Protein AF-A0AAW0M8I2-F1 (afdb_monomer)

Foldseek 3Di:
DDDDDDDDPPDPADDDDPPVCVVVVVVQLVPFPAAFDDDDPVDPDPTDGDDPPPHPDGDGDWDWDQDVVRDTHTDDDNDDDDDPPD

Radius of gyration: 14.62 Å; Cα contacts (8 Å, |Δi|>4): 46; chains: 1; bounding box: 32×25×43 Å

Mean predicted aligned error: 4.0 Å

Organism: Quercus suber (NCBI:txid58331)

Structure (mmCIF, N/CA/C/O backbone):
data_AF-A0AAW0M8I2-F1
#
_entry.id   AF-A0AAW0M8I2-F1
#
loop_
_atom_site.group_PDB
_atom_site.id
_atom_site.type_symbol
_atom_site.label_atom_id
_atom_site.label_alt_id
_atom_site.label_comp_id
_atom_site.label_asym_id
_atom_site.label_entity_id
_atom_site.label_seq_id
_atom_site.pdbx_PDB_ins_code
_atom_site.Cartn_x
_atom_site.Cartn_y
_atom_site.Cartn_z
_atom_site.occupancy
_atom_site.B_iso_or_equiv
_atom_site.auth_seq_id
_atom_site.auth_comp_id
_atom_site.auth_asym_id
_atom_site.auth_atom_id
_atom_site.pdbx_PDB_model_num
ATOM 1 N N . MET A 1 1 ? -3.227 2.572 17.242 1.00 85.69 1 MET A N 1
ATOM 2 C CA . MET A 1 1 ? -4.167 3.474 16.543 1.00 85.69 1 MET A CA 1
ATOM 3 C C . MET A 1 1 ? -5.471 2.722 16.390 1.00 85.69 1 MET A C 1
ATOM 5 O O . MET A 1 1 ? -5.416 1.574 15.975 1.00 85.69 1 MET A O 1
ATOM 9 N N . GLU A 1 2 ? -6.598 3.332 16.741 1.00 92.00 2 GLU A N 1
ATOM 10 C CA . GLU A 1 2 ? -7.928 2.733 16.585 1.00 92.00 2 GLU A CA 1
ATOM 11 C C . GLU A 1 2 ? -8.721 3.534 15.553 1.00 92.00 2 GLU A C 1
ATOM 13 O O . GLU A 1 2 ? -8.670 4.764 15.548 1.00 92.00 2 GLU A O 1
ATOM 18 N N . PHE A 1 3 ? -9.421 2.842 14.656 1.00 94.00 3 PHE A N 1
ATOM 19 C CA . PHE A 1 3 ? -10.266 3.453 13.634 1.00 94.00 3 PHE A CA 1
ATOM 20 C C . PHE A 1 3 ? -11.426 2.519 13.279 1.00 94.00 3 PHE A C 1
ATOM 22 O O . PHE A 1 3 ? -11.378 1.319 13.539 1.00 94.00 3 PHE A O 1
ATOM 29 N N . SER A 1 4 ? -12.485 3.081 12.699 1.00 95.00 4 SER A N 1
ATOM 30 C CA . SER A 1 4 ? -13.601 2.301 12.155 1.00 95.00 4 SER A CA 1
ATOM 31 C C . SER A 1 4 ? -13.366 2.007 10.676 1.00 95.00 4 SER A C 1
ATOM 33 O O . SER A 1 4 ? -12.877 2.871 9.948 1.00 95.00 4 SER A O 1
ATOM 35 N N . ALA A 1 5 ? -13.745 0.809 10.236 1.00 93.88 5 ALA A N 1
ATOM 36 C CA . ALA A 1 5 ? -13.664 0.380 8.844 1.00 93.88 5 ALA A CA 1
ATOM 37 C C . ALA A 1 5 ? -15.053 -0.012 8.324 1.00 93.88 5 ALA A C 1
ATOM 39 O O . ALA A 1 5 ? -15.896 -0.487 9.086 1.00 93.88 5 ALA A O 1
ATOM 40 N N . ILE A 1 6 ? -15.277 0.192 7.026 1.00 94.81 6 ILE A N 1
ATOM 41 C CA . ILE A 1 6 ? -16.482 -0.233 6.307 1.00 94.81 6 ILE A CA 1
ATOM 42 C C . ILE A 1 6 ? -16.041 -1.265 5.269 1.00 94.81 6 ILE A C 1
ATOM 44 O O . ILE A 1 6 ? -15.067 -1.035 4.556 1.00 94.81 6 ILE A O 1
ATOM 48 N N . PHE A 1 7 ? -16.755 -2.388 5.194 1.00 92.06 7 PHE A N 1
ATOM 49 C CA . PHE A 1 7 ? -16.584 -3.371 4.127 1.00 92.06 7 PHE A CA 1
ATOM 50 C C . PHE A 1 7 ? -17.552 -3.027 3.001 1.00 92.06 7 PHE A C 1
ATOM 52 O O . PHE A 1 7 ? -18.764 -3.020 3.209 1.00 92.06 7 PHE A O 1
ATOM 59 N N . ASP A 1 8 ? -17.006 -2.707 1.833 1.00 93.06 8 ASP A N 1
ATOM 60 C CA . ASP A 1 8 ? -17.757 -2.163 0.708 1.00 93.06 8 ASP A CA 1
ATOM 61 C C . ASP A 1 8 ? -17.326 -2.851 -0.591 1.00 93.06 8 ASP A C 1
ATOM 63 O O . ASP A 1 8 ? -16.145 -2.868 -0.931 1.00 93.06 8 ASP A O 1
ATOM 67 N N . SER A 1 9 ? -18.284 -3.433 -1.314 1.00 94.06 9 SER A N 1
ATOM 68 C CA . SER A 1 9 ? -18.057 -4.073 -2.614 1.00 94.06 9 SER A CA 1
ATOM 69 C C . SER A 1 9 ? -18.208 -3.112 -3.797 1.00 94.06 9 SER A C 1
ATOM 71 O O . SER A 1 9 ? -18.019 -3.524 -4.939 1.00 94.06 9 SER A O 1
ATOM 73 N N . SER A 1 10 ? -18.603 -1.857 -3.560 1.00 94.00 10 SER A N 1
ATOM 74 C CA . SER A 1 10 ? -18.814 -0.847 -4.605 1.00 94.00 10 SER A CA 1
ATOM 75 C C . SER A 1 10 ? -17.525 -0.147 -5.056 1.00 94.00 10 SER A C 1
ATOM 77 O O . SER A 1 10 ? -17.543 0.618 -6.020 1.00 94.00 10 SER A O 1
ATOM 79 N N . THR A 1 11 ? -16.394 -0.433 -4.405 1.00 89.88 11 THR A N 1
ATOM 80 C CA . THR A 1 11 ? -15.081 0.136 -4.729 1.00 89.88 11 THR A CA 1
ATOM 81 C C . THR A 1 11 ? -14.041 -0.960 -4.924 1.00 89.88 11 THR A C 1
ATOM 83 O O . THR A 1 11 ? -13.980 -1.890 -4.125 1.00 89.88 11 THR A O 1
ATOM 86 N N . SER A 1 12 ? -13.171 -0.821 -5.926 1.00 90.56 12 SER A N 1
ATOM 87 C CA . SER A 1 12 ? -12.089 -1.787 -6.176 1.00 90.56 12 SER A CA 1
ATOM 88 C C . SER A 1 12 ? -10.874 -1.611 -5.259 1.00 90.56 12 SER A C 1
ATOM 90 O O . SER A 1 12 ? -10.065 -2.523 -5.148 1.00 90.56 12 SER A O 1
ATOM 92 N N . PHE A 1 13 ? -10.726 -0.448 -4.611 1.00 92.25 13 PHE A N 1
ATOM 93 C CA . PHE A 1 13 ? -9.557 -0.113 -3.792 1.00 92.25 13 PHE A CA 1
ATOM 94 C C . PHE A 1 13 ? -9.958 0.379 -2.406 1.00 92.25 13 PHE A C 1
ATOM 96 O O . PHE A 1 13 ? -10.904 1.155 -2.259 1.00 92.25 13 PHE A O 1
ATOM 103 N N . THR A 1 14 ? -9.164 0.008 -1.403 1.00 93.38 14 THR A N 1
ATOM 104 C CA . THR A 1 14 ? -9.329 0.487 -0.030 1.00 93.38 14 THR A CA 1
ATOM 105 C C . THR A 1 14 ? -9.055 1.984 0.059 1.00 93.38 14 THR A C 1
ATOM 107 O O . THR A 1 14 ? -7.947 2.447 -0.206 1.00 93.38 14 THR A O 1
ATOM 110 N N . GLN A 1 15 ? -10.054 2.742 0.502 1.00 93.31 15 GLN A N 1
ATOM 111 C CA . GLN A 1 15 ? -9.919 4.165 0.799 1.00 93.31 15 GLN A CA 1
ATOM 112 C C . GLN A 1 15 ? -9.572 4.352 2.277 1.00 93.31 15 GLN A C 1
ATOM 114 O O . GLN A 1 15 ? -10.295 3.885 3.158 1.00 93.31 15 GLN A O 1
ATOM 119 N N . LEU A 1 16 ? -8.481 5.062 2.559 1.00 94.69 16 LEU A N 1
ATOM 120 C CA . LEU A 1 16 ? -8.085 5.424 3.919 1.00 94.69 16 LEU A CA 1
ATOM 121 C C . LEU A 1 16 ? -8.095 6.944 4.051 1.00 94.69 16 LEU A C 1
ATOM 123 O O . LEU A 1 16 ? -7.649 7.657 3.156 1.00 94.69 16 LEU A O 1
ATOM 127 N N . ARG A 1 17 ? -8.590 7.441 5.184 1.00 95.44 17 ARG A N 1
ATOM 128 C CA . ARG A 1 17 ? -8.520 8.866 5.529 1.00 95.44 17 ARG A CA 1
ATOM 129 C C . ARG A 1 17 ? -7.338 9.127 6.444 1.00 95.44 17 ARG A C 1
ATOM 131 O O . ARG A 1 17 ? -6.911 8.238 7.183 1.00 95.44 17 ARG A O 1
ATOM 138 N N . ASP A 1 18 ? -6.843 10.356 6.445 1.00 96.50 18 ASP A N 1
ATOM 139 C CA . ASP A 1 18 ? -5.879 10.770 7.455 1.00 96.50 18 ASP A CA 1
ATOM 140 C C . ASP A 1 18 ? -6.505 10.772 8.860 1.00 96.50 18 ASP A C 1
ATOM 142 O O . ASP A 1 18 ? -7.694 11.070 9.010 1.00 96.50 18 ASP A O 1
ATOM 146 N N . PRO A 1 19 ? -5.730 10.406 9.900 1.00 96.19 19 PRO A N 1
ATOM 147 C CA . PRO A 1 19 ? -4.285 10.119 9.876 1.00 96.19 19 PRO A CA 1
ATOM 148 C C . PRO A 1 19 ? -3.916 8.669 9.497 1.00 96.19 19 PRO A C 1
ATOM 150 O O . PRO A 1 19 ? -2.732 8.345 9.390 1.00 96.19 19 PRO A O 1
ATOM 153 N N . VAL A 1 20 ? -4.906 7.787 9.307 1.00 96.56 20 VAL A N 1
ATOM 154 C CA . VAL A 1 20 ? -4.695 6.350 9.054 1.00 96.56 20 VAL A CA 1
ATOM 155 C C . VAL A 1 20 ? -3.948 6.121 7.745 1.00 96.56 20 VAL A C 1
ATOM 157 O O . VAL A 1 20 ? -3.009 5.326 7.720 1.00 96.56 20 VAL A O 1
ATOM 160 N N . TYR A 1 21 ? -4.328 6.846 6.688 1.00 96.31 21 TYR A N 1
ATOM 161 C CA . TYR A 1 21 ? -3.659 6.782 5.390 1.00 96.31 21 TYR A CA 1
ATOM 162 C C . TYR A 1 21 ? -2.163 7.062 5.528 1.00 96.31 21 TYR A C 1
ATOM 164 O O . TYR A 1 21 ? -1.361 6.178 5.238 1.00 96.31 21 TYR A O 1
ATOM 172 N N . THR A 1 22 ? -1.799 8.239 6.051 1.00 96.69 22 THR A N 1
ATOM 173 C CA . THR A 1 22 ? -0.398 8.637 6.248 1.00 96.69 22 THR A CA 1
ATOM 174 C C . THR A 1 22 ? 0.391 7.628 7.085 1.00 96.69 22 THR A C 1
ATOM 176 O O . THR A 1 22 ? 1.552 7.349 6.785 1.00 96.69 22 THR A O 1
ATOM 179 N N . PHE A 1 23 ? -0.203 7.085 8.151 1.00 95.75 23 PHE A N 1
ATOM 180 C CA . PHE A 1 23 ? 0.476 6.118 9.013 1.00 95.75 23 PHE A CA 1
ATOM 181 C C . PHE A 1 23 ? 0.753 4.794 8.289 1.00 95.75 23 PHE A C 1
ATOM 183 O O . PHE A 1 23 ? 1.896 4.332 8.264 1.00 95.75 23 PHE A O 1
ATOM 190 N N . ILE A 1 24 ? -0.278 4.197 7.682 1.00 95.31 24 ILE A N 1
ATOM 191 C CA . ILE A 1 24 ? -0.169 2.896 7.011 1.00 95.31 24 ILE A CA 1
ATOM 192 C C . ILE A 1 24 ? 0.730 3.005 5.779 1.00 95.31 24 ILE A C 1
ATOM 194 O O . ILE A 1 24 ? 1.632 2.184 5.612 1.00 95.31 24 ILE A O 1
ATOM 198 N N . SER A 1 25 ? 0.538 4.031 4.946 1.00 95.62 25 SER A N 1
ATOM 199 C CA . SER A 1 25 ? 1.291 4.189 3.700 1.00 95.62 25 SER A CA 1
ATOM 200 C C . SER A 1 25 ? 2.785 4.398 3.950 1.00 95.62 25 SER A C 1
ATOM 202 O O . SER A 1 25 ? 3.602 3.760 3.289 1.00 95.62 25 SER A O 1
ATOM 204 N N . LYS A 1 26 ? 3.166 5.193 4.962 1.00 96.25 26 LYS A N 1
ATOM 205 C CA . LYS A 1 26 ? 4.577 5.388 5.339 1.00 96.25 26 LYS A CA 1
ATOM 206 C C . LYS A 1 26 ? 5.239 4.104 5.829 1.00 96.25 26 LYS A C 1
ATOM 208 O O . LYS A 1 26 ? 6.361 3.815 5.414 1.00 96.25 26 LYS A O 1
ATOM 213 N N . ILE A 1 27 ? 4.564 3.338 6.690 1.00 94.94 27 ILE A N 1
ATOM 214 C CA . ILE A 1 27 ? 5.099 2.067 7.205 1.00 94.94 27 ILE A CA 1
ATOM 215 C C . ILE A 1 27 ? 5.229 1.048 6.077 1.00 94.94 27 ILE A C 1
ATOM 217 O O . ILE A 1 27 ? 6.275 0.409 5.961 1.00 94.94 27 ILE A O 1
ATOM 221 N N . PHE A 1 28 ? 4.208 0.921 5.229 1.00 95.94 28 PHE A N 1
ATOM 222 C CA . PHE A 1 28 ? 4.247 0.009 4.092 1.00 95.94 28 PHE A CA 1
ATOM 223 C C . PHE A 1 28 ? 5.384 0.378 3.135 1.00 95.94 28 PHE A C 1
ATOM 225 O O . PHE A 1 28 ? 6.257 -0.444 2.878 1.00 95.94 28 PHE A O 1
ATOM 232 N N . ASN A 1 29 ? 5.450 1.643 2.707 1.00 96.25 29 ASN A N 1
ATOM 233 C CA . ASN A 1 29 ? 6.506 2.154 1.831 1.00 96.25 29 ASN A CA 1
ATOM 234 C C . ASN A 1 29 ? 7.913 1.939 2.410 1.00 96.25 29 ASN A C 1
ATOM 236 O O . ASN A 1 29 ? 8.838 1.665 1.655 1.00 96.25 29 ASN A O 1
ATOM 240 N N . SER A 1 30 ? 8.091 2.035 3.733 1.00 96.19 30 SER A N 1
ATOM 241 C CA . SER A 1 30 ? 9.398 1.806 4.372 1.00 96.19 30 SER A CA 1
ATOM 242 C C . SER A 1 30 ? 9.910 0.364 4.262 1.00 96.19 30 SER A C 1
ATOM 244 O O . SER A 1 30 ? 11.100 0.131 4.454 1.00 96.19 30 SER A O 1
ATOM 246 N N . GLN A 1 31 ? 9.027 -0.590 3.955 1.00 96.12 31 GLN A N 1
ATOM 247 C CA . GLN A 1 31 ? 9.357 -2.009 3.804 1.00 96.12 31 GLN A CA 1
ATOM 248 C C . GLN A 1 31 ? 9.489 -2.441 2.337 1.00 96.12 31 GLN A C 1
ATOM 250 O O . GLN A 1 31 ? 9.945 -3.551 2.073 1.00 96.12 31 GLN A O 1
ATOM 255 N N . VAL A 1 32 ? 9.104 -1.589 1.383 1.00 95.62 32 VAL A N 1
ATOM 256 C CA . VAL A 1 32 ? 9.231 -1.880 -0.049 1.00 95.62 32 VAL A CA 1
ATOM 257 C C . VAL A 1 32 ? 10.676 -1.660 -0.487 1.00 95.62 32 VAL A C 1
ATOM 259 O O . VAL A 1 32 ? 11.288 -0.641 -0.165 1.00 95.62 32 VAL A O 1
ATOM 262 N N . THR A 1 33 ? 11.226 -2.614 -1.235 1.00 94.69 33 THR A N 1
ATOM 263 C CA . THR A 1 33 ? 12.626 -2.572 -1.687 1.00 94.69 33 THR A CA 1
ATOM 264 C C . THR A 1 33 ? 12.790 -1.982 -3.082 1.00 94.69 33 THR A C 1
ATOM 266 O O . THR A 1 33 ? 13.868 -1.504 -3.439 1.00 94.69 33 THR A O 1
ATOM 269 N N . GLU A 1 34 ? 11.728 -2.007 -3.881 1.00 95.44 34 GLU A N 1
ATOM 270 C CA . GLU A 1 34 ? 11.693 -1.454 -5.222 1.00 95.44 34 GLU A CA 1
ATOM 271 C C . GLU A 1 34 ? 11.870 0.064 -5.192 1.00 95.44 34 GLU A C 1
ATOM 273 O O . GLU A 1 34 ? 11.370 0.782 -4.314 1.00 95.44 34 GLU A O 1
ATOM 278 N N . LYS A 1 35 ? 12.562 0.573 -6.212 1.00 94.31 35 LYS A N 1
ATOM 279 C CA . LYS A 1 35 ? 12.814 2.002 -6.347 1.00 94.31 35 LYS A CA 1
ATOM 280 C C . LYS A 1 35 ? 11.488 2.747 -6.450 1.00 94.31 35 LYS A C 1
ATOM 282 O O . LYS A 1 35 ? 10.640 2.429 -7.279 1.00 94.31 35 LYS A O 1
ATOM 287 N N . ARG A 1 36 ? 11.345 3.792 -5.638 1.00 93.88 36 ARG A N 1
ATOM 288 C CA . ARG A 1 36 ? 10.185 4.675 -5.686 1.00 93.88 36 ARG A CA 1
ATOM 289 C C . ARG A 1 36 ? 10.065 5.335 -7.064 1.00 93.88 36 ARG A C 1
ATOM 291 O O . ARG A 1 36 ? 10.994 6.020 -7.499 1.00 93.88 36 ARG A O 1
ATOM 298 N N . HIS A 1 37 ? 8.917 5.155 -7.712 1.00 91.88 37 HIS A N 1
ATOM 299 C CA . HIS A 1 37 ? 8.581 5.847 -8.952 1.00 91.88 37 HIS A CA 1
ATOM 300 C C . HIS A 1 37 ? 8.385 7.338 -8.662 1.00 91.88 37 HIS A C 1
ATOM 302 O O . HIS A 1 37 ? 7.773 7.710 -7.654 1.00 91.88 37 HIS A O 1
ATOM 308 N N . SER A 1 38 ? 8.904 8.200 -9.537 1.00 86.69 38 SER A N 1
ATOM 309 C CA . SER A 1 38 ? 8.671 9.643 -9.451 1.00 86.69 38 SER A CA 1
ATOM 310 C C . SER A 1 38 ? 7.177 9.945 -9.534 1.00 86.69 38 SER A C 1
ATOM 312 O O . SER A 1 38 ? 6.466 9.298 -10.294 1.00 86.69 38 SER A O 1
ATOM 314 N N . SER A 1 39 ? 6.703 10.943 -8.785 1.00 81.38 39 SER A N 1
ATOM 315 C CA . SER A 1 39 ? 5.295 11.347 -8.849 1.00 81.38 39 SER A CA 1
ATOM 316 C C . SER A 1 39 ? 4.871 11.626 -10.296 1.00 81.38 39 SER A C 1
ATOM 318 O O . SER A 1 39 ? 5.539 12.380 -11.006 1.00 81.38 39 SER A O 1
ATOM 320 N N . ASN A 1 40 ? 3.775 11.001 -10.725 1.00 81.00 40 ASN A N 1
ATOM 321 C CA . ASN A 1 40 ? 3.175 11.170 -12.042 1.00 81.00 40 ASN A CA 1
ATOM 322 C C . ASN A 1 40 ? 1.699 11.527 -11.845 1.00 81.00 40 ASN A C 1
ATOM 324 O O . ASN A 1 40 ? 0.940 10.733 -11.298 1.00 81.00 40 ASN A O 1
ATOM 328 N N . SER A 1 41 ? 1.289 12.706 -12.316 1.00 79.38 41 SER A N 1
ATOM 329 C CA . SER A 1 41 ? -0.083 13.206 -12.162 1.00 79.38 41 SER A CA 1
ATOM 330 C C . SER A 1 41 ? -1.143 12.364 -12.880 1.00 79.38 41 SER A C 1
ATOM 332 O O . SER A 1 41 ? -2.327 12.523 -12.599 1.00 79.38 41 SER A O 1
ATOM 334 N N . GLN A 1 42 ? -0.743 11.473 -13.791 1.00 84.44 42 GLN A N 1
ATOM 335 C CA . GLN A 1 42 ? -1.645 10.547 -14.480 1.00 84.44 42 GLN A CA 1
ATOM 336 C C . GLN A 1 42 ? -1.950 9.285 -13.664 1.00 84.44 42 GLN A C 1
ATOM 338 O O . GLN A 1 42 ? -2.859 8.537 -14.018 1.00 84.44 42 GLN A O 1
ATOM 343 N N . ILE A 1 43 ? -1.200 9.031 -12.588 1.00 86.06 43 ILE A N 1
ATOM 344 C CA . ILE A 1 43 ? -1.360 7.846 -11.751 1.00 86.06 43 ILE A CA 1
ATOM 345 C C . ILE A 1 43 ? -2.114 8.246 -10.473 1.00 86.06 43 ILE A C 1
ATOM 347 O O . ILE A 1 43 ? -1.622 9.086 -9.720 1.00 86.06 43 ILE A O 1
ATOM 351 N N . PRO A 1 44 ? -3.277 7.639 -10.169 1.00 86.94 44 PRO A N 1
ATOM 352 C CA . PRO A 1 44 ? -4.103 8.017 -9.019 1.00 86.94 44 PRO A CA 1
ATOM 353 C C . PRO A 1 44 ? -3.596 7.447 -7.678 1.00 86.94 44 PRO A C 1
ATOM 355 O O . PRO A 1 44 ? -4.363 7.329 -6.726 1.00 86.94 44 PRO A O 1
ATOM 358 N N . PHE A 1 45 ? -2.315 7.079 -7.586 1.00 91.25 45 PHE A N 1
ATOM 359 C CA . PHE A 1 45 ? -1.702 6.491 -6.397 1.00 91.25 45 PHE A CA 1
ATOM 360 C C . PHE A 1 45 ? -0.483 7.302 -5.972 1.00 91.25 45 PHE A C 1
ATOM 362 O O . PHE A 1 45 ? 0.422 7.542 -6.769 1.00 91.25 45 PHE A O 1
ATOM 369 N N . GLU A 1 46 ? -0.423 7.672 -4.690 1.00 92.88 46 GLU A N 1
ATOM 370 C CA . GLU A 1 46 ? 0.741 8.367 -4.142 1.00 92.88 46 GLU A CA 1
ATOM 371 C C . GLU A 1 46 ? 1.969 7.454 -4.201 1.00 92.88 46 GLU A C 1
ATOM 373 O O . GLU A 1 46 ? 2.967 7.837 -4.806 1.00 92.88 46 GLU A O 1
ATOM 378 N N . TYR A 1 47 ? 1.884 6.240 -3.637 1.00 94.06 47 TYR A N 1
ATOM 379 C CA . TYR A 1 47 ? 2.985 5.276 -3.504 1.00 94.06 47 TYR A CA 1
ATOM 380 C C . TYR A 1 47 ? 3.050 4.259 -4.650 1.00 94.06 47 TYR A C 1
ATOM 382 O O . TYR A 1 47 ? 2.375 3.240 -4.630 1.00 94.06 47 TYR A O 1
ATOM 390 N N . CYS A 1 48 ? 3.909 4.543 -5.630 1.00 94.25 48 CYS A N 1
ATOM 391 C CA . CYS A 1 48 ? 4.244 3.689 -6.771 1.00 94.25 48 CYS A CA 1
ATOM 392 C C . CYS A 1 48 ? 5.736 3.341 -6.778 1.00 94.25 48 CYS A C 1
ATOM 394 O O . CYS A 1 48 ? 6.571 4.191 -6.446 1.00 94.25 48 CYS A O 1
ATOM 396 N N . HIS A 1 49 ? 6.073 2.127 -7.205 1.00 94.56 49 HIS A N 1
ATOM 397 C CA . HIS A 1 49 ? 7.446 1.631 -7.282 1.00 94.56 49 HIS A CA 1
ATOM 398 C C . HIS A 1 49 ? 7.696 0.956 -8.632 1.00 94.56 49 HIS A C 1
ATOM 400 O O . HIS A 1 49 ? 6.805 0.310 -9.179 1.00 94.56 49 HIS A O 1
ATOM 406 N N . ASP A 1 50 ? 8.899 1.133 -9.171 1.00 93.88 50 ASP A N 1
ATOM 407 C CA . ASP A 1 50 ? 9.277 0.587 -10.472 1.00 93.88 50 ASP A CA 1
ATOM 408 C C . ASP A 1 50 ? 9.630 -0.898 -10.354 1.00 93.88 50 ASP A C 1
ATOM 410 O O . ASP A 1 50 ? 10.550 -1.272 -9.623 1.00 93.88 50 ASP A O 1
ATOM 414 N N . LEU A 1 51 ? 8.950 -1.734 -11.139 1.00 93.81 51 LEU A N 1
ATOM 415 C CA . LEU A 1 51 ? 9.359 -3.115 -11.384 1.00 93.81 51 LEU A CA 1
ATOM 416 C C . LEU A 1 51 ? 10.319 -3.157 -12.573 1.00 93.81 51 LEU A C 1
ATOM 418 O O . LEU A 1 51 ? 10.106 -2.484 -13.587 1.00 93.81 51 LEU A O 1
ATOM 422 N N . S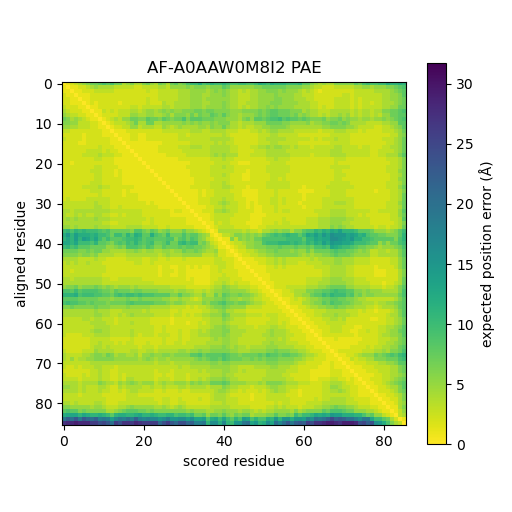ER A 1 52 ? 11.385 -3.954 -12.474 1.00 90.69 52 SER A N 1
ATOM 423 C CA . SER A 1 52 ? 12.270 -4.148 -13.628 1.00 90.69 52 SER A CA 1
ATOM 424 C C . SER A 1 52 ? 11.564 -4.946 -14.733 1.00 90.69 52 SER A C 1
ATOM 426 O O . SER A 1 52 ? 10.671 -5.743 -14.459 1.00 90.69 52 SER A O 1
ATOM 428 N N . ALA A 1 53 ? 11.984 -4.772 -15.990 1.00 88.19 53 ALA A N 1
ATOM 429 C CA . ALA A 1 53 ? 11.320 -5.385 -17.149 1.00 88.19 53 ALA A C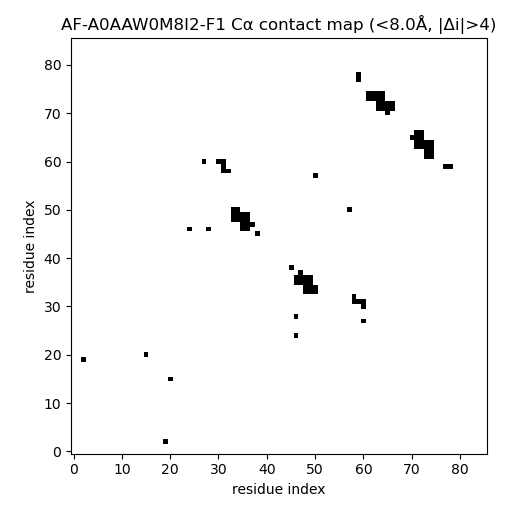A 1
ATOM 430 C C . ALA A 1 53 ? 11.195 -6.922 -17.075 1.00 88.19 53 ALA A C 1
ATOM 432 O O . ALA A 1 53 ? 10.274 -7.486 -17.653 1.00 88.19 53 ALA A O 1
ATOM 433 N N . ASN A 1 54 ? 12.103 -7.586 -16.353 1.00 90.06 54 ASN A N 1
ATOM 434 C CA . ASN A 1 54 ? 12.131 -9.043 -16.203 1.00 90.06 54 ASN A CA 1
ATOM 435 C C . ASN A 1 54 ? 11.686 -9.505 -14.803 1.00 90.06 54 ASN A C 1
ATOM 437 O O . ASN A 1 54 ? 11.841 -10.678 -14.467 1.00 90.06 54 ASN A O 1
ATOM 441 N N . GLN A 1 55 ? 11.181 -8.601 -13.960 1.00 92.31 55 GLN A N 1
ATOM 442 C CA . GLN A 1 55 ? 10.746 -8.930 -12.607 1.00 92.31 55 GLN A CA 1
ATOM 443 C C . GLN A 1 55 ? 9.342 -9.533 -12.636 1.00 92.31 55 GLN A C 1
ATOM 445 O O . GLN A 1 55 ? 8.357 -8.841 -12.870 1.00 92.31 55 GLN A O 1
ATOM 450 N N . THR A 1 56 ? 9.256 -10.836 -12.376 1.00 87.81 56 THR A N 1
ATOM 451 C CA . THR A 1 56 ? 7.989 -11.586 -12.354 1.00 87.81 56 THR A CA 1
ATOM 452 C C . THR A 1 56 ? 7.329 -11.618 -10.976 1.00 87.81 56 THR A C 1
ATOM 454 O O . THR A 1 56 ? 6.192 -12.061 -10.851 1.00 87.81 56 THR A O 1
ATOM 457 N N . SER A 1 57 ? 8.041 -11.187 -9.932 1.00 91.44 57 SER A N 1
ATOM 458 C CA . SER A 1 57 ? 7.556 -11.151 -8.552 1.00 91.44 57 SER A CA 1
ATOM 459 C C . SER A 1 57 ? 8.258 -10.062 -7.747 1.00 91.44 57 SER A C 1
ATOM 461 O O . SER A 1 57 ? 9.412 -9.725 -8.015 1.00 91.44 57 SER A O 1
ATOM 463 N N . TYR A 1 58 ? 7.592 -9.564 -6.715 1.00 93.38 58 TYR A N 1
ATOM 464 C CA . TYR A 1 58 ? 8.140 -8.628 -5.738 1.00 93.38 58 TYR A CA 1
ATOM 465 C C . TYR A 1 58 ? 7.668 -9.016 -4.339 1.00 93.38 58 TYR A C 1
ATOM 467 O O . TYR A 1 58 ? 6.701 -9.767 -4.180 1.00 93.38 58 TYR A O 1
ATOM 475 N N . MET A 1 59 ? 8.381 -8.538 -3.322 1.00 91.94 59 MET A N 1
ATOM 476 C CA . MET A 1 59 ? 7.988 -8.769 -1.939 1.00 91.94 59 MET A CA 1
ATOM 477 C C . MET A 1 59 ? 6.849 -7.818 -1.581 1.00 91.94 59 MET A C 1
ATOM 479 O O . MET A 1 59 ? 6.963 -6.606 -1.741 1.00 91.94 59 MET A O 1
ATOM 483 N N . ILE A 1 60 ? 5.745 -8.380 -1.099 1.00 93.81 60 ILE A N 1
ATOM 484 C CA . ILE A 1 60 ? 4.630 -7.611 -0.561 1.00 93.81 60 ILE A CA 1
ATOM 485 C C . ILE A 1 60 ? 4.760 -7.628 0.963 1.00 93.81 60 ILE A C 1
ATOM 487 O O . ILE A 1 60 ? 4.664 -8.710 1.549 1.00 93.81 60 ILE A O 1
ATOM 491 N N . PRO A 1 61 ? 4.958 -6.470 1.621 1.00 94.88 61 PRO A N 1
ATOM 492 C CA . PRO A 1 61 ? 4.965 -6.402 3.074 1.00 94.88 61 PRO A CA 1
ATOM 493 C C . PRO A 1 61 ? 3.671 -6.971 3.666 1.00 94.88 61 PRO A C 1
ATOM 495 O O . PRO A 1 61 ? 2.567 -6.537 3.327 1.00 94.88 61 PRO A O 1
ATOM 498 N N . THR A 1 62 ? 3.806 -7.939 4.571 1.00 94.06 62 THR A N 1
ATOM 499 C CA . THR A 1 62 ? 2.663 -8.518 5.281 1.00 94.06 62 THR A CA 1
ATOM 500 C C . THR A 1 62 ? 2.029 -7.464 6.182 1.00 94.06 62 THR A C 1
ATOM 502 O O . THR A 1 62 ? 2.706 -6.837 6.995 1.00 94.06 62 THR A O 1
ATOM 505 N N . MET A 1 63 ? 0.711 -7.303 6.074 1.00 92.69 63 MET A N 1
ATOM 506 C CA . MET A 1 63 ? -0.067 -6.415 6.933 1.00 92.69 63 MET A CA 1
ATOM 507 C C . MET A 1 63 ? -1.298 -7.125 7.482 1.00 92.69 63 MET A C 1
ATOM 509 O O . MET A 1 63 ? -1.992 -7.852 6.768 1.00 92.69 63 MET A O 1
ATOM 513 N N . ASN A 1 64 ? -1.604 -6.845 8.742 1.00 94.19 64 ASN A N 1
ATOM 514 C CA . ASN A 1 64 ? -2.800 -7.307 9.424 1.00 94.19 64 ASN A CA 1
ATOM 515 C C . ASN A 1 64 ? -3.434 -6.172 10.229 1.00 94.19 64 ASN A C 1
ATOM 517 O O . ASN A 1 64 ? -2.745 -5.315 10.785 1.00 94.19 64 ASN A O 1
ATOM 521 N N . LEU A 1 65 ? -4.761 -6.185 10.295 1.00 93.44 65 LEU A N 1
ATOM 522 C CA . LEU A 1 65 ? -5.556 -5.294 11.126 1.00 93.44 65 LEU A CA 1
ATOM 523 C C . LEU A 1 65 ? -6.085 -6.090 12.317 1.00 93.44 65 LEU A C 1
ATOM 525 O O . LEU A 1 65 ? -6.736 -7.118 12.141 1.00 93.44 65 LEU A O 1
ATOM 529 N N . ALA A 1 66 ? -5.814 -5.610 13.527 1.00 95.62 66 ALA A N 1
ATOM 530 C CA . ALA A 1 66 ? -6.396 -6.183 14.730 1.00 95.62 66 ALA A CA 1
ATOM 531 C C . ALA A 1 66 ? -7.841 -5.687 14.875 1.00 95.62 66 ALA A C 1
ATOM 533 O O . ALA A 1 66 ? -8.086 -4.491 15.056 1.00 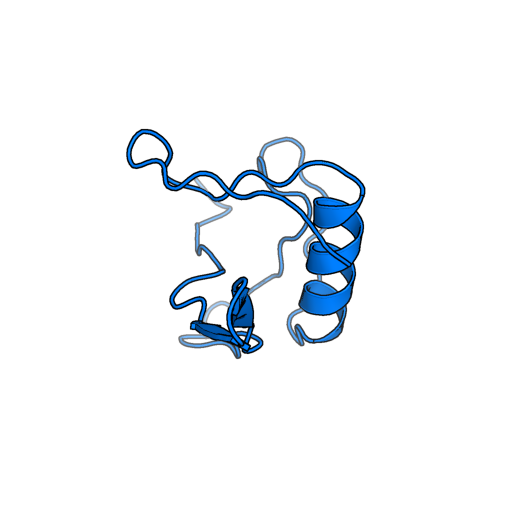95.62 66 ALA A O 1
ATOM 534 N N . MET A 1 67 ? -8.795 -6.607 14.788 1.00 94.62 67 MET A N 1
ATOM 535 C CA . MET A 1 67 ? -10.213 -6.319 14.963 1.00 94.62 67 MET A CA 1
ATOM 536 C C . MET A 1 67 ? -10.548 -6.206 16.451 1.00 94.62 67 MET 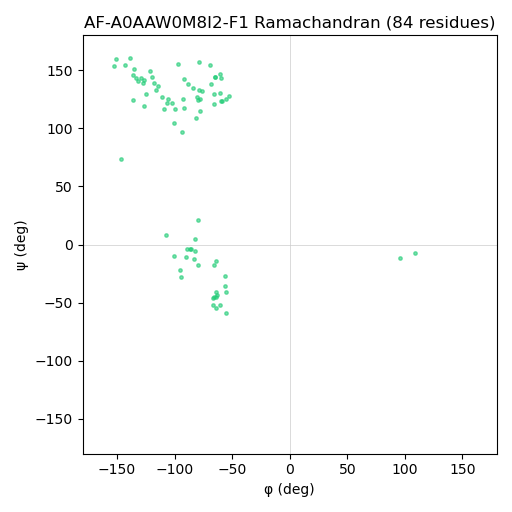A C 1
ATOM 538 O O . MET A 1 67 ? -9.876 -6.776 17.319 1.00 94.62 67 MET A O 1
ATOM 542 N N . LYS A 1 68 ? -11.640 -5.503 16.771 1.00 94.94 68 LYS A N 1
ATOM 543 C CA . LYS A 1 68 ? -12.173 -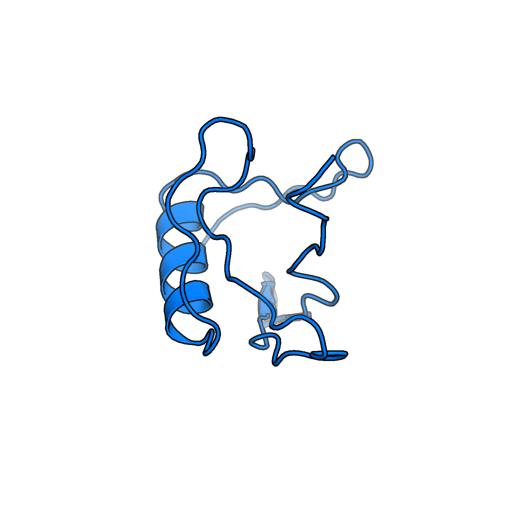5.514 18.137 1.00 94.94 68 LYS A CA 1
ATOM 544 C C . LYS A 1 68 ? -12.503 -6.960 18.524 1.00 94.94 68 LYS A C 1
ATOM 546 O O . LYS A 1 68 ? -13.281 -7.612 17.839 1.00 94.94 68 LYS A O 1
ATOM 551 N N . GLY A 1 69 ? -11.913 -7.440 19.618 1.00 94.00 69 GLY A N 1
ATOM 552 C CA . GLY A 1 69 ? -11.991 -8.846 20.037 1.00 94.00 69 GLY A CA 1
ATOM 553 C C . GLY A 1 69 ? -10.685 -9.630 19.869 1.00 94.00 69 GLY A C 1
ATOM 554 O O . GLY A 1 69 ? -10.598 -10.736 20.382 1.00 94.00 69 GLY A O 1
ATOM 555 N N . GLY A 1 70 ? -9.658 -9.050 19.233 1.00 94.19 70 GLY A N 1
ATOM 556 C CA . GLY A 1 70 ? -8.305 -9.622 19.157 1.00 94.19 70 GLY A CA 1
ATOM 557 C C . GLY A 1 70 ? -8.012 -10.421 17.884 1.00 94.19 70 GLY A C 1
ATOM 558 O O . GLY A 1 70 ? -6.846 -10.697 17.598 1.00 94.19 70 GLY A O 1
ATOM 559 N N . GLU A 1 71 ? -9.042 -10.728 17.096 1.00 95.56 71 GLU A N 1
ATOM 560 C CA . GLU A 1 71 ? -8.909 -11.400 15.802 1.00 95.56 71 GLU A CA 1
ATOM 561 C C . GLU A 1 71 ? -8.072 -10.585 14.810 1.00 95.56 71 GLU A C 1
ATOM 563 O O . GLU A 1 71 ? -8.102 -9.350 14.802 1.00 95.56 71 GLU A O 1
ATOM 568 N N . GLN A 1 72 ? -7.329 -11.285 13.955 1.00 96.12 72 GLN A N 1
ATOM 569 C CA . GLN A 1 72 ? -6.414 -10.683 12.987 1.00 96.12 72 GLN A CA 1
ATOM 570 C C . GLN A 1 72 ? -6.988 -10.778 11.573 1.00 96.12 72 GLN A C 1
ATOM 572 O O . GLN A 1 72 ? -7.237 -11.869 11.066 1.00 96.12 72 GLN A O 1
ATOM 577 N N . TYR A 1 73 ? -7.155 -9.634 10.914 1.00 93.88 73 TYR A N 1
ATOM 578 C CA . TYR A 1 73 ? -7.564 -9.554 9.515 1.00 93.88 73 TYR A CA 1
ATOM 579 C C . TYR A 1 73 ? -6.345 -9.297 8.626 1.00 93.88 73 TYR A C 1
ATOM 581 O O . TYR A 1 73 ? -5.815 -8.186 8.599 1.00 93.88 73 TYR A O 1
ATOM 589 N N . TYR A 1 74 ? -5.882 -10.323 7.914 1.00 95.19 74 TYR A N 1
ATOM 590 C CA . TYR A 1 74 ? -4.723 -10.233 7.024 1.00 95.19 74 TYR A CA 1
ATOM 591 C C . TYR A 1 74 ? -5.113 -9.688 5.650 1.00 95.19 74 TYR A C 1
ATOM 593 O O . TYR A 1 74 ? -6.093 -10.127 5.049 1.00 95.19 74 TYR A O 1
ATOM 601 N N . LEU A 1 75 ? -4.321 -8.748 5.134 1.00 92.62 75 LEU A N 1
ATOM 602 C CA . LEU A 1 75 ? -4.504 -8.215 3.786 1.00 92.62 75 LEU A CA 1
ATOM 603 C C . LEU A 1 75 ? -3.892 -9.185 2.769 1.00 92.62 75 LEU A C 1
ATOM 605 O O . LEU A 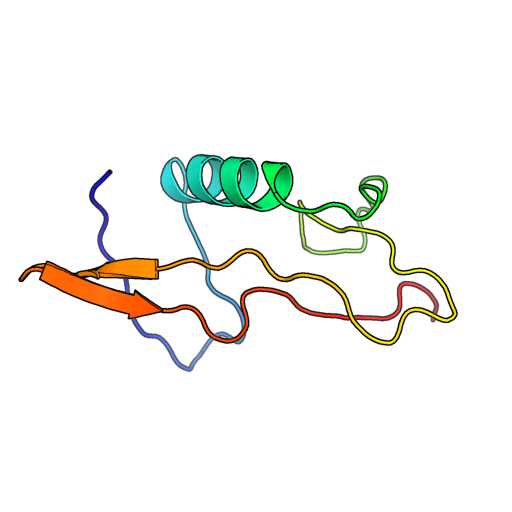1 75 ? -2.724 -9.549 2.881 1.00 92.62 75 LEU A O 1
ATOM 609 N N . THR A 1 76 ? -4.674 -9.586 1.768 1.00 89.50 76 THR A N 1
ATOM 610 C CA . THR A 1 76 ? -4.268 -10.589 0.768 1.00 89.50 76 THR A CA 1
ATOM 611 C C . THR A 1 76 ? -3.684 -9.984 -0.507 1.00 89.50 76 THR A C 1
ATOM 613 O O . THR A 1 76 ? -2.865 -10.618 -1.167 1.00 89.50 76 THR A O 1
ATOM 616 N N . SER A 1 77 ? -4.086 -8.766 -0.877 1.00 90.75 77 SER A N 1
ATOM 617 C CA . SER A 1 77 ? -3.618 -8.091 -2.098 1.00 90.75 77 SER A CA 1
ATOM 618 C C . SER A 1 77 ? -3.533 -6.573 -1.886 1.00 90.75 77 SER A C 1
ATOM 620 O O . SER A 1 77 ? -4.394 -5.834 -2.349 1.00 90.75 77 SER A O 1
ATOM 622 N N . PRO A 1 78 ? -2.530 -6.079 -1.134 1.00 93.31 78 PRO A N 1
ATOM 623 C CA . PRO A 1 78 ? -2.393 -4.654 -0.816 1.00 93.31 78 PRO A CA 1
ATOM 624 C C . PRO A 1 78 ? -1.715 -3.826 -1.926 1.00 93.31 78 PRO A C 1
ATOM 626 O O . PRO A 1 78 ? -1.439 -2.648 -1.713 1.00 93.31 78 PRO A O 1
ATOM 629 N N . THR A 1 79 ? -1.409 -4.419 -3.083 1.00 94.06 79 THR A N 1
ATOM 630 C CA . THR A 1 79 ? -0.703 -3.767 -4.198 1.00 94.06 79 THR A CA 1
ATOM 631 C C . THR A 1 79 ? -1.367 -4.092 -5.523 1.00 94.06 79 THR A C 1
ATOM 633 O O . THR A 1 79 ? -1.852 -5.208 -5.689 1.00 94.06 79 THR A O 1
ATOM 636 N N . GLU A 1 80 ? -1.26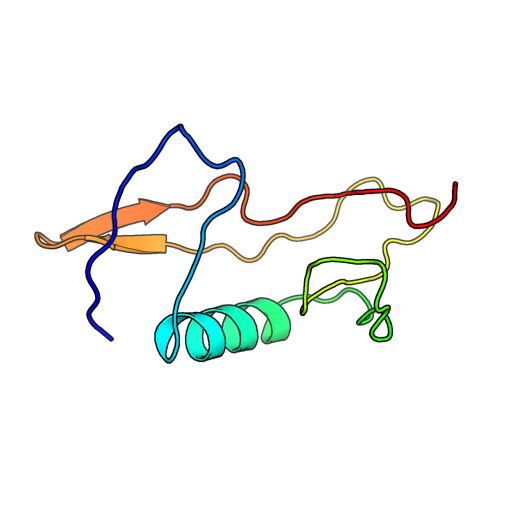0 -3.178 -6.482 1.00 92.38 80 GLU A N 1
ATOM 637 C CA . GLU A 1 80 ? -1.747 -3.351 -7.849 1.00 92.38 80 GLU A CA 1
ATOM 638 C C . GLU A 1 80 ? -0.637 -3.078 -8.860 1.00 92.38 80 GLU A C 1
ATOM 640 O O . GLU A 1 80 ? 0.163 -2.156 -8.679 1.00 92.38 80 GLU A O 1
ATOM 645 N N . VAL A 1 81 ? -0.599 -3.871 -9.932 1.00 91.69 81 VAL A N 1
ATOM 646 C CA . VAL A 1 81 ? 0.399 -3.754 -11.002 1.00 91.69 81 VAL A CA 1
ATOM 647 C C . VAL A 1 81 ? -0.279 -3.259 -12.270 1.00 91.69 81 VAL A C 1
ATOM 649 O O . VAL A 1 81 ? -1.243 -3.854 -12.745 1.00 91.69 81 VAL A O 1
ATOM 652 N N . PHE A 1 82 ? 0.252 -2.192 -12.858 1.00 88.62 82 PHE A N 1
ATOM 653 C CA . PHE A 1 82 ? -0.234 -1.645 -14.121 1.00 88.62 82 PHE A CA 1
ATOM 654 C C . PHE A 1 82 ? 0.929 -1.134 -14.976 1.00 88.62 82 PHE A C 1
ATOM 656 O O . PHE A 1 82 ? 1.994 -0.779 -14.468 1.00 88.62 82 PHE A O 1
ATOM 663 N N . SER A 1 83 ? 0.727 -1.102 -16.296 1.00 84.50 83 SER A N 1
ATOM 664 C CA . SER A 1 83 ? 1.701 -0.520 -17.221 1.00 84.50 83 SER A CA 1
ATOM 665 C C . SER A 1 83 ? 1.627 1.003 -17.169 1.00 84.50 83 SER A C 1
ATOM 667 O O . SER A 1 83 ? 0.552 1.584 -17.289 1.00 84.50 83 SER A O 1
ATOM 669 N N . THR A 1 84 ? 2.780 1.658 -17.051 1.00 75.44 84 THR A N 1
ATOM 670 C CA . THR A 1 84 ? 2.908 3.118 -17.185 1.00 75.44 84 THR A CA 1
ATOM 671 C C . THR A 1 84 ? 3.097 3.564 -18.638 1.00 75.44 84 THR A C 1
ATOM 673 O O . THR A 1 84 ? 3.132 4.762 -18.913 1.00 75.44 84 THR A O 1
ATOM 676 N N . LYS A 1 85 ? 3.205 2.614 -19.577 1.00 64.56 85 LYS A N 1
ATOM 677 C CA . LYS A 1 85 ? 3.249 2.862 -21.021 1.00 64.56 85 LYS A CA 1
ATOM 678 C C . LYS A 1 85 ? 1.946 2.385 -21.658 1.00 64.56 85 LYS A C 1
ATOM 680 O O . LYS A 1 85 ? 1.645 1.190 -21.598 1.00 64.56 85 LYS A O 1
ATOM 685 N N . GLY A 1 86 ? 1.205 3.332 -22.228 1.00 47.03 86 GLY A N 1
ATOM 686 C CA . GLY A 1 86 ? 0.275 3.096 -23.332 1.00 47.03 86 GLY A CA 1
ATOM 687 C C . GLY A 1 86 ? 1.003 3.241 -24.659 1.00 47.03 86 GLY A C 1
ATOM 688 O O . GLY A 1 86 ? 1.972 4.036 -24.699 1.00 47.03 86 GLY A O 1
#

InterPro domains:
  IPR021109 Aspartic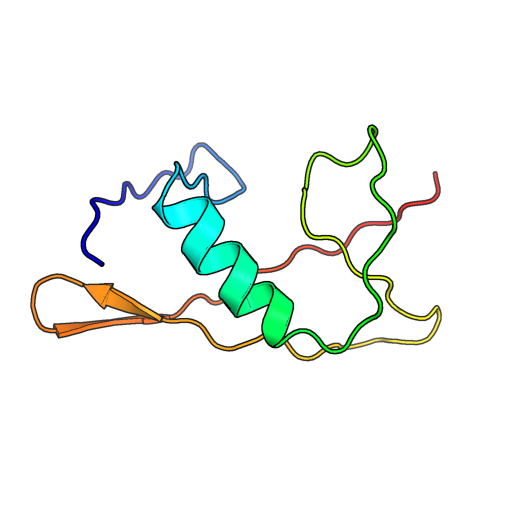 peptidase domain superfamily [G3DSA:2.40.70.10] (2-85)
  IPR021109 Aspartic peptidase domain superfamily [SSF50630] (3-82)
  IPR032799 Xylanase inhibitor, C-terminal [PF14541] (5-75)

Secondary structure (DSSP, 8-state):
--------SS-SS----TTHHHHHHHHHHHH--SPBPPP-TTSS-S--BPPPTT----PPPP-EEE-TTS-EEE-S-------S--

Sequence (86 aa):
MEFSAIFDSSTSFTQLRDPVYTFISKIFNSQVTEKRHSSNSQIPFEYCHDLSANQTSYMIPTMNLAMKGGEQYYLTSPTEVFSTKG

Solvent-accessible surface area (backbone atoms only — not comparable to full-atom values): 6296 Å² total; per-residue (Å²): 140,87,84,89,86,82,94,66,89,91,53,97,66,92,84,66,58,80,70,57,33,63,54,52,52,53,57,52,57,72,64,49,85,56,55,73,47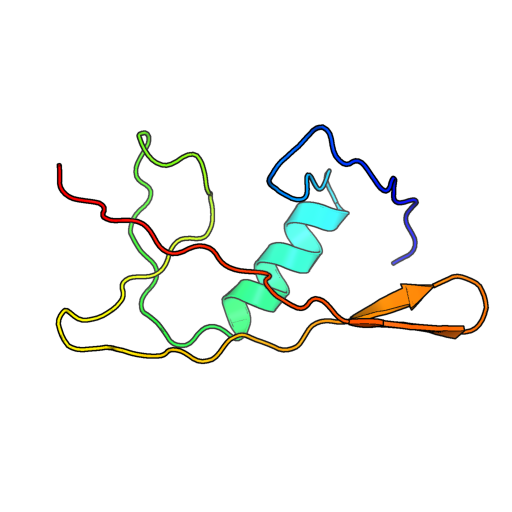,76,90,49,96,89,50,100,56,89,88,46,59,53,75,58,98,84,60,90,76,80,85,74,79,87,50,69,47,77,42,96,91,71,50,74,50,70,64,88,74,92,72,84,89,78,79,94,70,132

pLDDT: mean 91.59, std 6.99, range [47.03, 96.69]